Protein AF-A0A662IG65-F1 (afdb_monomer_lite)

Radius of gyration: 14.39 Å; chains: 1; bounding box: 32×35×35 Å

Structure (mmCIF, N/CA/C/O backbone):
data_AF-A0A662IG65-F1
#
_entry.id   AF-A0A662IG65-F1
#
loop_
_atom_site.group_PDB
_atom_site.id
_atom_site.type_symbol
_atom_site.label_atom_id
_atom_site.label_alt_id
_atom_site.label_comp_id
_atom_site.label_asym_id
_atom_site.label_entity_id
_atom_site.label_seq_id
_atom_site.pdbx_PDB_ins_code
_atom_site.Cartn_x
_atom_site.Cartn_y
_atom_site.Cartn_z
_atom_site.occupancy
_atom_site.B_iso_or_equiv
_atom_site.auth_seq_id
_atom_site.auth_comp_id
_atom_site.auth_asym_id
_atom_site.auth_atom_id
_atom_site.pdbx_PDB_model_num
ATOM 1 N N . ASN A 1 1 ? 8.777 6.410 -6.650 1.00 78.44 1 ASN A N 1
ATOM 2 C CA . ASN A 1 1 ? 9.766 6.351 -7.771 1.00 78.44 1 ASN A CA 1
ATOM 3 C C . ASN A 1 1 ? 11.189 5.948 -7.404 1.00 78.44 1 ASN A C 1
ATOM 5 O O . ASN A 1 1 ? 11.829 5.310 -8.230 1.00 78.44 1 ASN A O 1
ATOM 9 N N . ARG A 1 2 ? 11.714 6.275 -6.210 1.00 80.12 2 ARG A N 1
ATOM 10 C CA . ARG A 1 2 ? 13.083 5.862 -5.828 1.00 80.12 2 ARG A CA 1
ATOM 11 C C . ARG A 1 2 ? 13.272 4.340 -5.801 1.00 80.12 2 ARG A C 1
ATOM 13 O O . ARG A 1 2 ? 14.309 3.869 -6.246 1.00 80.12 2 ARG A O 1
ATOM 20 N N . VAL A 1 3 ? 12.253 3.605 -5.349 1.00 88.31 3 VAL A N 1
ATOM 21 C CA . VAL A 1 3 ? 12.220 2.132 -5.346 1.00 88.31 3 VAL A CA 1
ATOM 22 C C . VAL A 1 3 ? 12.473 1.573 -6.751 1.00 88.31 3 VAL A C 1
ATOM 24 O O . VAL A 1 3 ? 13.395 0.791 -6.951 1.00 88.31 3 VAL A O 1
ATOM 27 N N . TRP A 1 4 ? 11.725 2.053 -7.747 1.00 94.88 4 TRP A N 1
ATOM 28 C CA . TRP A 1 4 ? 11.816 1.589 -9.135 1.00 94.88 4 TRP A CA 1
ATOM 29 C C . TRP A 1 4 ? 13.137 1.950 -9.815 1.00 94.88 4 TRP A C 1
ATOM 31 O O . TRP A 1 4 ? 13.749 1.097 -10.452 1.00 94.88 4 TRP A O 1
ATOM 41 N N . LEU A 1 5 ? 13.612 3.184 -9.625 1.00 90.69 5 LEU A N 1
ATOM 42 C CA . LEU A 1 5 ? 14.921 3.615 -10.124 1.00 90.69 5 LEU A CA 1
ATOM 43 C C . LEU A 1 5 ? 16.058 2.759 -9.549 1.00 90.69 5 LEU A C 1
ATOM 45 O O . LEU A 1 5 ? 16.938 2.333 -10.290 1.00 90.69 5 LEU A O 1
ATOM 49 N N . GLY A 1 6 ? 16.023 2.474 -8.242 1.00 88.38 6 GLY A N 1
ATOM 50 C CA . GLY A 1 6 ? 16.999 1.597 -7.588 1.00 88.38 6 GLY A CA 1
ATOM 51 C C . GLY A 1 6 ? 16.918 0.137 -8.047 1.00 88.38 6 GLY A C 1
ATOM 52 O O . GLY A 1 6 ? 17.921 -0.567 -8.005 1.00 88.38 6 GLY A O 1
ATOM 53 N N . GLY A 1 7 ? 15.748 -0.299 -8.524 1.00 87.88 7 GLY A N 1
ATOM 54 C CA . GLY A 1 7 ? 15.513 -1.614 -9.124 1.00 87.88 7 GLY A CA 1
ATOM 55 C C . GLY A 1 7 ? 15.832 -1.716 -10.616 1.00 87.88 7 GLY A C 1
ATOM 56 O O . GLY A 1 7 ? 15.508 -2.728 -11.221 1.00 87.88 7 GLY A O 1
ATOM 57 N N . GLY A 1 8 ? 16.411 -0.680 -11.232 1.00 91.56 8 GLY A N 1
ATOM 58 C CA . GLY A 1 8 ? 16.795 -0.710 -12.647 1.00 91.56 8 GLY A CA 1
ATOM 59 C C . GLY A 1 8 ? 15.654 -0.456 -13.638 1.00 91.56 8 GLY A C 1
ATOM 60 O O . GLY A 1 8 ? 15.840 -0.662 -14.836 1.00 91.56 8 GLY A O 1
ATOM 61 N N . VAL A 1 9 ? 14.488 0.021 -13.182 1.00 96.06 9 VAL A N 1
ATOM 62 C CA . VAL A 1 9 ? 13.399 0.425 -14.085 1.00 96.06 9 VAL A CA 1
ATOM 63 C C . VAL A 1 9 ? 13.816 1.687 -14.858 1.00 96.06 9 VAL A C 1
ATOM 65 O O . VAL A 1 9 ? 14.152 2.699 -14.232 1.00 96.06 9 VAL A O 1
ATOM 68 N N . PRO A 1 10 ? 13.777 1.674 -16.206 1.00 94.38 10 PRO A N 1
ATOM 69 C CA . PRO A 1 10 ? 14.144 2.831 -17.015 1.00 94.38 10 PRO A CA 1
ATOM 70 C C . PRO A 1 10 ? 13.264 4.056 -16.722 1.00 94.38 10 PRO A C 1
ATOM 72 O O . PRO A 1 10 ? 12.050 3.897 -16.579 1.00 94.38 10 PRO A O 1
ATOM 75 N N . PRO A 1 11 ? 13.815 5.288 -16.732 1.00 93.81 11 PRO A N 1
ATOM 76 C CA . PRO A 1 11 ? 13.051 6.509 -16.467 1.00 93.81 11 PRO A CA 1
ATOM 77 C C . PRO A 1 11 ? 11.742 6.664 -17.264 1.00 93.81 11 PRO A C 1
ATOM 79 O O . PRO A 1 11 ? 10.744 7.040 -16.653 1.00 93.81 11 PRO A O 1
ATOM 82 N N . PRO A 1 12 ? 11.683 6.333 -18.574 1.00 94.81 12 PRO A N 1
ATOM 83 C CA . PRO A 1 12 ? 10.443 6.439 -19.351 1.00 94.81 12 PRO A CA 1
ATOM 84 C C . PRO A 1 12 ? 9.329 5.485 -18.907 1.00 94.81 12 PRO A C 1
ATOM 86 O O . PRO A 1 12 ? 8.177 5.687 -19.274 1.00 94.81 12 PRO A O 1
ATOM 89 N N . LEU A 1 13 ? 9.673 4.432 -18.162 1.00 95.00 13 LEU A N 1
ATOM 90 C CA . LEU A 1 13 ? 8.739 3.411 -17.693 1.00 95.00 13 LEU A CA 1
ATOM 91 C C . LEU A 1 13 ? 8.359 3.601 -16.225 1.00 95.00 13 LEU A C 1
ATOM 93 O O . LEU A 1 13 ? 7.576 2.813 -15.705 1.00 95.00 13 LEU A O 1
ATOM 97 N N . LEU A 1 14 ? 8.905 4.614 -15.547 1.00 95.69 14 LEU A N 1
ATOM 98 C CA . LEU A 1 14 ? 8.579 4.862 -14.151 1.00 95.69 14 LEU A CA 1
ATOM 99 C C . LEU A 1 14 ? 7.105 5.227 -13.996 1.00 95.69 14 LEU A C 1
ATOM 101 O O . LEU A 1 14 ? 6.592 6.143 -14.635 1.00 95.69 14 LEU A O 1
ATOM 105 N N . GLU A 1 15 ? 6.465 4.544 -13.059 1.00 94.62 15 GLU A N 1
ATOM 106 C CA . GLU A 1 15 ? 5.150 4.875 -12.542 1.00 94.62 15 GLU A CA 1
ATOM 107 C C . GLU A 1 15 ? 5.079 6.357 -12.144 1.00 94.62 15 GLU A C 1
ATOM 109 O O . GLU A 1 15 ? 5.984 6.920 -11.516 1.00 94.62 15 GLU A O 1
ATOM 114 N N . ALA A 1 16 ? 3.981 7.006 -12.522 1.00 94.12 16 ALA A N 1
ATOM 115 C CA . ALA A 1 16 ? 3.682 8.345 -12.049 1.00 94.12 16 ALA A CA 1
ATOM 116 C C . ALA A 1 16 ? 3.222 8.282 -10.589 1.00 94.12 16 ALA A C 1
ATOM 118 O O . ALA A 1 16 ? 2.383 7.454 -10.241 1.00 94.12 16 ALA A O 1
ATOM 119 N N . LEU A 1 17 ? 3.692 9.213 -9.753 1.00 92.19 17 LEU A N 1
ATOM 120 C CA . LEU A 1 17 ? 3.265 9.292 -8.350 1.00 92.19 17 LEU A CA 1
ATOM 121 C C . LEU A 1 17 ? 1.735 9.374 -8.216 1.00 92.19 17 LEU A C 1
ATOM 123 O O . LEU A 1 17 ? 1.158 8.743 -7.343 1.00 92.19 17 LEU A O 1
ATOM 127 N N . SER A 1 18 ? 1.065 10.111 -9.103 1.00 93.44 18 SER A N 1
ATOM 128 C CA . SER A 1 18 ? -0.398 10.198 -9.112 1.00 93.44 18 SER A CA 1
ATOM 129 C C . SER A 1 18 ? -1.077 8.852 -9.375 1.00 93.44 18 SER A C 1
ATOM 131 O O . SER A 1 18 ? -2.079 8.555 -8.736 1.00 93.44 18 SER A O 1
ATOM 133 N N . ALA A 1 19 ? -0.537 8.034 -10.284 1.00 94.19 19 ALA A N 1
ATOM 134 C CA . ALA A 1 19 ? -1.062 6.698 -10.555 1.00 94.19 19 ALA A CA 1
ATOM 135 C C . ALA A 1 19 ? -0.888 5.785 -9.334 1.00 94.19 19 ALA A C 1
ATOM 137 O O . ALA A 1 19 ? -1.835 5.101 -8.955 1.00 94.19 19 ALA A O 1
ATOM 138 N N . HIS A 1 20 ? 0.275 5.860 -8.678 1.00 94.62 20 HIS A N 1
ATOM 139 C CA . HIS A 1 20 ? 0.547 5.130 -7.441 1.00 94.62 20 HIS A CA 1
ATOM 140 C C . HIS A 1 20 ? -0.458 5.485 -6.338 1.00 94.62 20 HIS A C 1
ATOM 142 O O . HIS A 1 20 ? -1.104 4.608 -5.776 1.00 94.62 20 HIS A O 1
ATOM 148 N N . VAL A 1 21 ? -0.644 6.784 -6.088 1.00 94.44 21 VAL A N 1
ATOM 149 C CA . VAL A 1 21 ? -1.560 7.297 -5.060 1.00 94.44 21 VAL A CA 1
ATOM 150 C C . VAL A 1 21 ? -3.008 6.869 -5.318 1.00 94.44 21 VAL A C 1
ATOM 152 O O . VAL A 1 21 ? -3.723 6.532 -4.377 1.00 94.44 21 VAL A O 1
ATOM 155 N N . VAL A 1 22 ? -3.459 6.879 -6.577 1.00 95.88 22 VAL A N 1
ATOM 156 C CA . VAL A 1 22 ? -4.818 6.435 -6.932 1.00 95.88 22 VAL A CA 1
ATOM 157 C C . VAL A 1 22 ? -4.985 4.933 -6.699 1.00 95.88 22 VAL A C 1
ATOM 159 O O . VAL A 1 22 ? -5.982 4.527 -6.103 1.00 95.88 22 VAL A O 1
ATOM 162 N N . GLU A 1 23 ? -4.018 4.118 -7.125 1.00 95.75 23 GLU A N 1
ATOM 163 C CA . GLU A 1 23 ? -4.034 2.667 -6.897 1.00 95.75 23 GLU A CA 1
ATOM 164 C C . GLU A 1 23 ? -4.044 2.347 -5.393 1.00 95.75 23 GLU A C 1
ATOM 166 O O . GLU A 1 23 ? -4.889 1.583 -4.922 1.00 95.75 23 GLU A O 1
ATOM 171 N N . GLU A 1 24 ? -3.157 2.983 -4.621 1.00 96.00 24 GLU A N 1
ATOM 172 C CA . GLU A 1 24 ? -3.082 2.836 -3.167 1.00 96.00 24 GLU A CA 1
ATOM 173 C C . GLU A 1 24 ? -4.410 3.209 -2.500 1.00 96.00 24 GLU A C 1
ATOM 175 O O . GLU A 1 24 ? -4.929 2.439 -1.692 1.00 96.00 24 GLU A O 1
ATOM 180 N N . ALA A 1 25 ? -5.010 4.343 -2.871 1.00 96.56 25 ALA A N 1
ATOM 181 C CA . ALA A 1 25 ? -6.283 4.788 -2.311 1.00 96.56 25 ALA A CA 1
ATOM 182 C C . ALA A 1 25 ? -7.431 3.805 -2.600 1.00 96.56 25 ALA A C 1
ATOM 184 O O . ALA A 1 25 ? -8.250 3.542 -1.719 1.00 96.56 25 ALA A O 1
ATOM 185 N N . LEU A 1 26 ? -7.489 3.229 -3.805 1.00 96.44 26 LEU A N 1
ATOM 186 C CA . LEU A 1 26 ? -8.508 2.238 -4.167 1.00 96.44 26 LEU A CA 1
ATOM 187 C C . LEU A 1 26 ? -8.347 0.932 -3.381 1.00 96.44 26 LEU A C 1
ATOM 189 O O . LEU A 1 26 ? -9.339 0.352 -2.932 1.00 96.44 26 LEU A O 1
ATOM 193 N N . ILE A 1 27 ? -7.110 0.475 -3.183 1.00 95.94 27 ILE A N 1
ATOM 194 C CA . ILE A 1 27 ? -6.830 -0.693 -2.342 1.00 95.94 27 ILE A CA 1
ATOM 195 C C . ILE A 1 27 ? -7.197 -0.385 -0.884 1.00 95.94 27 ILE A C 1
ATOM 197 O O . ILE A 1 27 ? -7.878 -1.183 -0.239 1.00 95.94 27 ILE A O 1
ATOM 201 N N . ALA A 1 28 ? -6.807 0.786 -0.379 1.00 96.56 28 ALA A N 1
ATOM 202 C CA . ALA A 1 28 ? -7.075 1.223 0.986 1.00 96.56 28 ALA A CA 1
ATOM 203 C C . ALA A 1 28 ? -8.579 1.318 1.278 1.00 96.56 28 ALA A C 1
ATOM 205 O O . ALA A 1 28 ? -9.022 0.837 2.320 1.00 96.56 28 ALA A O 1
ATOM 206 N N . LEU A 1 29 ? -9.365 1.866 0.343 1.00 96.56 29 LEU A N 1
ATOM 207 C CA . LEU A 1 29 ? -10.827 1.909 0.410 1.00 96.56 29 LEU A CA 1
ATOM 208 C C . LEU A 1 29 ? -11.413 0.504 0.589 1.00 96.56 29 LEU A C 1
ATOM 210 O O . LEU A 1 29 ? -12.126 0.255 1.558 1.00 96.56 29 LEU A O 1
ATOM 214 N N . ARG A 1 30 ? -11.059 -0.429 -0.305 1.00 94.44 30 ARG A N 1
ATOM 215 C CA . ARG A 1 30 ? -11.581 -1.805 -0.280 1.00 94.44 30 ARG A CA 1
ATOM 216 C C . ARG A 1 30 ? -11.245 -2.525 1.024 1.00 94.44 30 ARG A C 1
ATOM 218 O O . ARG A 1 30 ? -12.096 -3.209 1.590 1.00 94.44 30 ARG A O 1
ATOM 225 N N . LEU A 1 31 ? -10.009 -2.379 1.502 1.00 93.69 31 LEU A N 1
ATOM 226 C CA . LEU A 1 31 ? -9.587 -2.976 2.768 1.00 93.69 31 LEU A CA 1
ATOM 227 C C . LEU A 1 31 ? -10.313 -2.339 3.959 1.00 93.69 31 LEU A C 1
ATOM 229 O O . LEU A 1 31 ? -10.750 -3.056 4.857 1.00 93.69 31 LEU A O 1
ATOM 233 N N . ALA A 1 32 ? -10.468 -1.013 3.972 1.00 95.12 32 ALA A N 1
ATOM 234 C CA . ALA A 1 32 ? -11.154 -0.306 5.048 1.00 95.12 32 ALA A CA 1
ATOM 235 C C . ALA A 1 32 ? -12.627 -0.718 5.154 1.00 95.12 32 ALA A C 1
ATOM 237 O O . ALA A 1 32 ? -13.080 -1.046 6.252 1.00 95.12 32 ALA A O 1
ATOM 238 N N . GLU A 1 33 ? -13.345 -0.770 4.027 1.00 93.88 33 GLU A N 1
ATOM 239 C CA . GLU A 1 33 ? -14.744 -1.209 3.968 1.00 93.88 33 GLU A CA 1
ATOM 240 C C . GLU A 1 33 ? -14.902 -2.635 4.497 1.00 93.88 33 GLU A C 1
ATOM 242 O O . GLU A 1 33 ? -15.714 -2.888 5.388 1.00 93.88 33 GLU A O 1
ATOM 247 N N . ALA A 1 34 ? -14.074 -3.562 4.013 1.00 90.69 34 ALA A N 1
ATOM 248 C CA . ALA A 1 34 ? -14.160 -4.960 4.413 1.00 90.69 34 ALA A CA 1
ATOM 249 C C . ALA A 1 34 ? -13.810 -5.194 5.894 1.00 90.69 34 ALA A C 1
ATOM 251 O O . ALA A 1 34 ? -14.259 -6.168 6.499 1.00 90.69 34 ALA A O 1
ATOM 252 N N . LEU A 1 35 ? -13.011 -4.309 6.496 1.00 89.75 35 LEU A N 1
ATOM 253 C CA . LEU A 1 35 ? -12.592 -4.411 7.894 1.00 89.75 35 LEU A CA 1
ATOM 254 C C . LEU A 1 35 ? -13.435 -3.568 8.855 1.00 89.75 35 LEU A C 1
ATOM 256 O O . LEU A 1 35 ? -13.187 -3.643 10.066 1.00 89.75 35 LEU A O 1
ATOM 260 N N . GLY A 1 36 ? -14.396 -2.796 8.336 1.00 90.94 36 GLY A N 1
ATOM 261 C CA . GLY A 1 36 ? -15.221 -1.868 9.109 1.00 90.94 36 GLY A CA 1
ATOM 262 C C . GLY A 1 36 ? -14.416 -0.722 9.727 1.00 90.94 36 GLY A C 1
ATOM 263 O O . GLY A 1 36 ? -14.701 -0.317 10.851 1.00 90.94 36 GLY A O 1
ATOM 264 N N . CYS A 1 37 ? -13.367 -0.263 9.042 1.00 92.88 37 CYS A N 1
ATOM 265 C CA . CYS A 1 37 ? -12.532 0.857 9.481 1.00 92.88 37 CYS A CA 1
ATOM 266 C C . CYS A 1 37 ? -13.150 2.204 9.084 1.00 92.88 37 CYS A C 1
ATOM 268 O O . CYS A 1 37 ? -14.000 2.271 8.194 1.00 92.88 37 CYS A O 1
ATOM 270 N N . ASP A 1 38 ? -12.675 3.294 9.690 1.00 97.56 38 ASP A N 1
ATOM 271 C CA . ASP A 1 38 ? -12.986 4.637 9.196 1.00 97.56 38 ASP A CA 1
ATOM 272 C C . ASP A 1 38 ? -12.312 4.861 7.833 1.00 97.56 38 ASP A C 1
ATOM 274 O O . ASP A 1 38 ? -11.110 5.119 7.738 1.00 97.56 38 ASP A O 1
ATOM 278 N N . VAL A 1 39 ? -13.112 4.774 6.769 1.00 97.81 39 VAL A N 1
ATOM 279 C CA . VAL A 1 39 ? -12.667 4.954 5.382 1.00 97.81 39 VAL A CA 1
ATOM 280 C C . VAL A 1 39 ? -12.021 6.322 5.168 1.00 97.81 39 VAL A C 1
ATOM 282 O O . VAL A 1 39 ? -10.967 6.411 4.539 1.00 97.81 39 VAL A O 1
ATOM 285 N N . GLY A 1 40 ? -12.619 7.394 5.695 1.00 97.75 40 GLY A N 1
ATOM 286 C CA . GLY A 1 40 ? -12.114 8.754 5.502 1.00 97.75 40 GLY A CA 1
ATOM 287 C C . GLY A 1 40 ? -10.736 8.929 6.133 1.00 97.75 40 GLY A C 1
ATOM 288 O O . GLY A 1 40 ? -9.823 9.477 5.511 1.00 97.75 40 GLY A O 1
ATOM 289 N N . LYS A 1 41 ? -10.560 8.390 7.340 1.00 97.69 41 LYS A N 1
ATOM 290 C CA . LYS A 1 41 ? -9.276 8.379 8.035 1.00 97.69 41 LYS A CA 1
ATOM 291 C C . LYS A 1 41 ? -8.248 7.500 7.319 1.00 97.69 41 LYS A C 1
ATOM 293 O O . LYS A 1 41 ? -7.123 7.953 7.123 1.00 97.69 41 LYS A O 1
ATOM 298 N N . THR A 1 42 ? -8.604 6.289 6.889 1.00 97.94 42 THR A N 1
ATOM 299 C CA . THR A 1 42 ? -7.688 5.410 6.142 1.00 97.94 42 THR A CA 1
ATOM 300 C C . THR A 1 42 ? -7.195 6.072 4.853 1.00 97.94 42 THR A C 1
ATOM 302 O O . THR A 1 42 ? -5.992 6.072 4.590 1.00 97.94 42 THR A O 1
ATOM 305 N N . LEU A 1 43 ? -8.091 6.693 4.080 1.00 97.44 43 LEU A N 1
ATOM 306 C CA . LEU A 1 43 ? -7.724 7.409 2.856 1.00 97.44 43 LEU A CA 1
ATOM 307 C C . LEU A 1 43 ? -6.834 8.622 3.142 1.00 97.44 43 LEU A C 1
ATOM 309 O O . LEU A 1 43 ? -5.862 8.854 2.424 1.00 97.44 43 LEU A O 1
ATOM 313 N N . LEU A 1 44 ? -7.118 9.373 4.211 1.00 96.38 44 LEU A N 1
ATOM 314 C CA . LEU A 1 44 ? -6.260 10.476 4.645 1.00 96.38 44 LEU A CA 1
ATOM 315 C C . LEU A 1 44 ? -4.846 9.989 4.988 1.00 96.38 44 LEU A C 1
ATOM 317 O O . LEU A 1 44 ? -3.878 10.654 4.628 1.00 96.38 44 LEU A O 1
ATOM 321 N N . LEU A 1 45 ? -4.718 8.848 5.672 1.00 97.56 45 LEU A N 1
ATOM 322 C CA . LEU A 1 45 ? -3.428 8.266 6.055 1.00 97.56 45 LEU A CA 1
ATOM 323 C C . LEU A 1 45 ? -2.620 7.802 4.835 1.00 97.56 45 LEU A C 1
ATOM 325 O O . LEU A 1 45 ? -1.432 8.117 4.763 1.00 97.56 45 LEU A O 1
ATOM 329 N N . ALA A 1 46 ? -3.263 7.131 3.873 1.00 96.06 46 ALA A N 1
ATOM 330 C CA . ALA A 1 46 ? -2.646 6.733 2.604 1.00 96.06 46 ALA A CA 1
ATOM 331 C C . ALA A 1 46 ? -2.134 7.959 1.822 1.00 96.06 46 ALA A C 1
ATOM 333 O O . ALA A 1 46 ? -0.957 8.066 1.486 1.00 96.06 46 ALA A O 1
ATOM 334 N N . LEU A 1 47 ? -2.982 8.979 1.648 1.00 94.12 47 LEU A N 1
ATOM 335 C CA . LEU A 1 47 ? -2.594 10.227 0.981 1.00 94.12 47 LEU A CA 1
ATOM 336 C C . LEU A 1 47 ? -1.462 10.962 1.712 1.00 94.12 47 LEU A C 1
ATOM 338 O O . LEU A 1 47 ? -0.547 11.491 1.083 1.00 94.12 47 LEU A O 1
ATOM 342 N N . ALA A 1 48 ? -1.515 11.017 3.043 1.00 94.50 48 ALA A N 1
ATOM 343 C CA . ALA A 1 48 ? -0.529 11.720 3.855 1.00 94.50 48 ALA A CA 1
ATOM 344 C C . ALA A 1 48 ? 0.870 11.097 3.783 1.00 94.50 48 ALA A C 1
ATOM 346 O O . ALA A 1 48 ? 1.861 11.816 3.949 1.00 94.50 48 ALA A O 1
ATOM 347 N N . HIS A 1 49 ? 0.971 9.787 3.538 1.00 91.88 49 HIS A N 1
ATOM 348 C CA . HIS A 1 49 ? 2.255 9.118 3.355 1.00 91.88 49 HIS A CA 1
ATOM 349 C C . HIS A 1 49 ? 3.051 9.735 2.197 1.00 91.88 49 HIS A C 1
ATOM 351 O O . HIS A 1 49 ? 4.214 10.119 2.382 1.00 91.88 49 HIS A O 1
ATOM 357 N N . GLU A 1 50 ? 2.375 9.903 1.059 1.00 89.12 50 GLU A N 1
ATOM 358 C CA . GLU A 1 50 ? 2.939 10.397 -0.198 1.00 89.12 50 GLU A CA 1
ATOM 359 C C . GLU A 1 50 ? 2.999 11.932 -0.268 1.00 89.12 50 GLU A C 1
ATOM 361 O O . GLU A 1 50 ? 3.956 12.500 -0.794 1.00 89.12 50 GLU A O 1
ATOM 366 N N . LEU A 1 51 ? 2.002 12.623 0.298 1.00 86.38 51 LEU A N 1
ATOM 367 C CA . LEU A 1 51 ? 1.807 14.077 0.158 1.00 86.38 51 LEU A CA 1
ATOM 368 C C . LEU A 1 51 ? 2.173 14.895 1.407 1.00 86.38 51 LEU A C 1
ATOM 370 O O . LEU A 1 51 ? 1.838 16.084 1.493 1.00 86.38 51 LEU A O 1
ATOM 374 N N . GLY A 1 52 ? 2.831 14.282 2.394 1.00 82.19 52 GLY A N 1
ATOM 375 C CA . GLY A 1 52 ? 3.298 14.975 3.595 1.00 82.19 52 GLY A CA 1
ATOM 376 C C . GLY A 1 52 ? 4.082 16.259 3.292 1.00 82.19 52 GLY A C 1
ATOM 377 O O . GLY A 1 52 ? 4.735 16.394 2.260 1.00 82.19 52 GLY A O 1
ATOM 378 N N . GLY A 1 53 ? 4.036 17.209 4.220 1.00 78.12 53 GLY A N 1
ATOM 379 C CA . GLY A 1 53 ? 4.755 18.483 4.162 1.00 78.12 53 GLY A CA 1
ATOM 380 C C . GLY A 1 53 ? 3.932 19.631 3.583 1.00 78.12 53 GLY A C 1
ATOM 381 O O . GLY A 1 53 ? 4.372 20.774 3.615 1.00 78.12 53 GLY A O 1
ATOM 382 N N . THR A 1 54 ? 2.724 19.344 3.099 1.00 83.00 54 THR A N 1
ATOM 383 C CA . THR A 1 54 ? 1.806 20.329 2.508 1.00 83.00 54 THR A CA 1
ATOM 384 C C . THR A 1 54 ? 0.887 20.992 3.538 1.00 83.00 54 THR A C 1
ATOM 386 O O . THR A 1 54 ? 0.447 22.120 3.335 1.00 83.00 54 THR A O 1
ATOM 389 N N . SER A 1 55 ? 0.604 20.328 4.665 1.00 90.00 55 SER A N 1
ATOM 390 C CA . SER A 1 55 ? -0.172 20.891 5.778 1.00 90.00 55 SER A CA 1
ATOM 391 C C . SER A 1 55 ? 0.139 20.203 7.110 1.00 90.00 55 SER A C 1
ATOM 393 O O . SER A 1 55 ? 0.616 19.067 7.152 1.00 90.00 55 SER A O 1
ATOM 395 N N . GLN A 1 56 ? -0.173 20.873 8.226 1.00 90.00 56 GLN A N 1
ATOM 396 C CA . GLN A 1 56 ? 0.019 20.300 9.562 1.00 90.00 56 GLN A CA 1
ATOM 397 C C . GLN A 1 56 ? -0.861 19.060 9.800 1.00 90.00 56 GLN A C 1
ATOM 399 O O . GLN A 1 56 ? -0.437 18.138 10.495 1.00 90.00 56 GLN A O 1
ATOM 404 N N . SER A 1 57 ? -2.074 19.019 9.240 1.00 87.94 57 SER A N 1
ATOM 405 C CA . SER A 1 57 ? -2.965 17.858 9.352 1.00 87.94 57 SER A CA 1
ATOM 406 C C . SER A 1 57 ? -2.384 16.641 8.635 1.00 87.94 57 SER A C 1
ATOM 408 O O . SER A 1 57 ? -2.338 15.562 9.225 1.00 87.94 57 SER A O 1
ATOM 410 N N . LEU A 1 58 ? -1.854 16.821 7.421 1.00 91.25 58 LEU A N 1
ATOM 411 C CA . LEU A 1 58 ? -1.189 15.746 6.682 1.00 91.25 58 LEU A CA 1
ATOM 412 C C . LEU A 1 58 ? 0.098 15.289 7.371 1.00 91.25 58 LEU A C 1
ATOM 414 O O . LEU A 1 58 ? 0.372 14.098 7.404 1.00 91.25 58 LEU A O 1
ATOM 418 N N . GLU A 1 59 ? 0.849 16.180 8.016 1.00 93.62 59 GLU A N 1
ATOM 419 C CA . GLU A 1 59 ? 2.017 15.765 8.805 1.00 93.62 59 GLU A CA 1
ATOM 420 C C . GLU A 1 59 ? 1.653 14.924 10.037 1.00 93.62 59 GLU A C 1
ATOM 422 O O . GLU A 1 59 ? 2.371 13.982 10.383 1.00 93.62 59 GLU A O 1
ATOM 427 N N . ARG A 1 60 ? 0.523 15.215 10.693 1.00 94.19 60 ARG A N 1
ATOM 428 C CA . ARG A 1 60 ? 0.017 14.371 11.790 1.00 94.19 60 ARG A CA 1
ATOM 429 C C . ARG A 1 60 ? -0.412 12.999 11.275 1.00 94.19 60 ARG A C 1
ATOM 431 O O . ARG A 1 60 ? 0.028 11.995 11.826 1.00 94.19 60 ARG A O 1
ATOM 438 N N . ALA A 1 61 ? -1.187 12.962 10.194 1.00 95.94 61 ALA A N 1
ATOM 439 C CA . ALA A 1 61 ? -1.6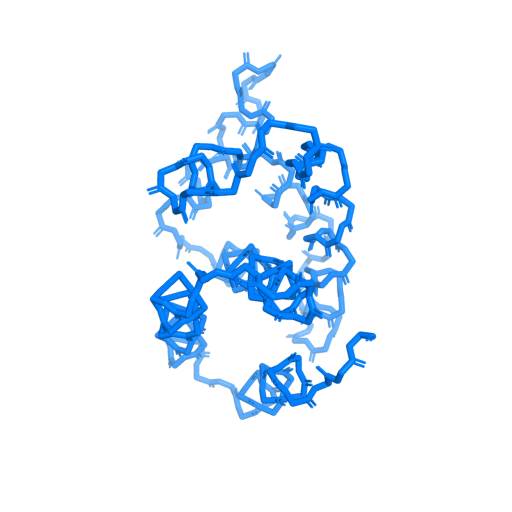15 11.718 9.559 1.00 95.94 61 ALA A CA 1
ATOM 440 C C . ALA A 1 61 ? -0.412 10.883 9.078 1.00 95.94 61 ALA A C 1
ATOM 442 O O . ALA A 1 61 ? -0.329 9.689 9.340 1.00 95.94 61 ALA A O 1
ATOM 443 N N . ARG A 1 62 ? 0.595 11.514 8.469 1.00 96.50 62 ARG A N 1
ATOM 444 C CA . ARG A 1 62 ? 1.823 10.837 8.034 1.00 96.50 62 ARG A CA 1
ATOM 445 C C . ARG A 1 62 ? 2.595 10.217 9.192 1.00 96.50 62 ARG A C 1
ATOM 447 O O . ARG A 1 62 ? 3.200 9.158 9.032 1.00 96.50 62 ARG A O 1
ATOM 454 N N . ARG A 1 63 ? 2.622 10.883 10.346 1.00 96.44 63 ARG A N 1
ATOM 455 C CA . ARG A 1 63 ? 3.246 10.342 11.556 1.00 96.44 63 ARG A CA 1
ATOM 456 C C . ARG A 1 63 ? 2.490 9.115 12.055 1.00 96.44 63 ARG A C 1
ATOM 458 O O . ARG A 1 63 ? 3.119 8.086 12.262 1.00 96.44 63 ARG A O 1
ATOM 465 N N . GLU A 1 64 ? 1.166 9.202 12.146 1.00 97.00 64 GLU A N 1
ATOM 466 C CA . GLU A 1 64 ? 0.316 8.070 12.529 1.00 97.00 64 GLU A CA 1
ATOM 467 C C . GLU A 1 64 ? 0.491 6.879 11.573 1.00 97.00 64 GLU A C 1
ATOM 469 O O . GLU A 1 64 ? 0.647 5.745 12.029 1.00 97.00 64 GLU A O 1
ATOM 474 N N . PHE A 1 65 ? 0.555 7.141 10.261 1.00 97.44 65 PHE A N 1
ATOM 475 C CA . PHE A 1 65 ? 0.888 6.141 9.247 1.00 97.44 65 PHE A CA 1
ATOM 476 C C . PHE A 1 65 ? 2.232 5.475 9.561 1.00 97.44 65 PHE A C 1
ATOM 478 O O . PHE A 1 65 ? 2.299 4.256 9.664 1.00 97.44 65 PHE A O 1
ATOM 485 N N . LYS A 1 66 ? 3.303 6.255 9.766 1.00 96.31 66 LYS A N 1
ATOM 486 C CA . LYS A 1 66 ? 4.652 5.720 10.032 1.00 96.31 66 LYS A CA 1
ATOM 487 C C . LYS A 1 66 ? 4.731 4.903 11.319 1.00 96.31 66 LYS A C 1
ATOM 489 O O . LYS A 1 66 ? 5.455 3.916 11.364 1.00 96.31 66 LYS A O 1
ATOM 494 N N . GLU A 1 67 ? 4.013 5.325 12.353 1.00 96.19 67 GLU A N 1
ATOM 495 C CA . GLU A 1 67 ? 3.986 4.660 13.658 1.00 96.19 67 GLU A CA 1
ATOM 496 C C . GLU A 1 67 ? 3.066 3.429 13.672 1.00 96.19 67 GLU A C 1
ATOM 498 O O . GLU A 1 67 ? 3.142 2.630 14.602 1.00 96.19 67 GLU A O 1
ATOM 503 N N . ALA A 1 68 ? 2.207 3.258 12.654 1.00 94.94 68 ALA A N 1
ATOM 504 C CA . ALA A 1 68 ? 1.166 2.227 12.609 1.00 94.94 68 ALA A CA 1
ATOM 505 C C . ALA A 1 68 ? 0.325 2.178 13.900 1.00 94.94 68 ALA A C 1
ATOM 507 O O . ALA A 1 68 ? -0.019 1.106 14.409 1.00 94.94 68 ALA A O 1
ATOM 508 N N . ALA A 1 69 ? 0.017 3.364 14.435 1.00 92.56 69 ALA A N 1
ATOM 509 C CA . ALA A 1 69 ? -0.576 3.533 15.761 1.00 92.56 69 ALA A CA 1
ATOM 510 C C . ALA A 1 69 ? -2.064 3.144 15.824 1.00 92.56 69 ALA A C 1
ATOM 512 O O . ALA A 1 69 ? -2.597 2.914 16.908 1.00 92.56 69 ALA A O 1
ATOM 513 N N . SER A 1 70 ? -2.735 3.058 14.675 1.00 95.12 70 SER A N 1
ATOM 514 C CA . SER A 1 70 ? -4.147 2.696 14.561 1.00 95.12 70 SER A CA 1
ATOM 515 C C . SER A 1 70 ? -4.367 1.558 13.571 1.00 95.12 70 SER A C 1
ATOM 517 O O . SER A 1 70 ? -3.503 1.236 12.749 1.00 95.12 70 SER A O 1
ATOM 519 N N . LEU A 1 71 ? -5.556 0.954 13.634 1.00 93.62 71 LEU A N 1
ATOM 520 C CA . LEU A 1 71 ? -5.978 -0.019 12.635 1.00 93.62 71 LEU A CA 1
ATOM 521 C C . LEU A 1 71 ? -6.021 0.624 11.243 1.00 93.62 71 LEU A C 1
ATOM 523 O O . LEU A 1 71 ? -5.512 0.032 10.297 1.00 93.62 71 LEU A O 1
ATOM 527 N N . GLU A 1 72 ? -6.540 1.850 11.124 1.00 96.62 72 GLU A N 1
ATOM 528 C CA . GLU A 1 72 ? -6.587 2.571 9.848 1.00 96.62 72 GLU A CA 1
ATOM 529 C C . GLU A 1 72 ? -5.187 2.801 9.270 1.00 96.62 72 GLU A C 1
ATOM 531 O O . GLU A 1 72 ? -4.994 2.651 8.065 1.00 96.62 72 GLU A O 1
ATOM 536 N N . ALA A 1 73 ? -4.201 3.108 10.121 1.00 97.19 73 ALA A N 1
ATOM 537 C CA . ALA A 1 73 ? -2.809 3.272 9.707 1.00 97.19 73 ALA A CA 1
ATOM 538 C C . ALA A 1 73 ? -2.205 1.962 9.204 1.00 97.19 73 ALA A C 1
ATOM 540 O O . ALA A 1 73 ? -1.529 1.958 8.178 1.00 97.19 73 ALA A O 1
ATOM 541 N N . ARG A 1 74 ? -2.482 0.839 9.874 1.00 95.75 74 ARG A N 1
ATOM 542 C CA . ARG A 1 74 ? -2.050 -0.484 9.396 1.00 95.75 74 ARG A CA 1
ATOM 543 C C . ARG A 1 74 ? -2.699 -0.843 8.066 1.00 95.75 74 ARG A C 1
ATOM 545 O O . ARG A 1 74 ? -2.007 -1.298 7.165 1.00 95.75 74 ARG A O 1
ATOM 552 N N . VAL A 1 75 ? -3.995 -0.582 7.913 1.00 95.62 75 VAL A N 1
ATOM 553 C CA . VAL A 1 75 ? -4.709 -0.804 6.649 1.00 95.62 75 VAL A CA 1
ATOM 554 C C . VAL A 1 75 ? -4.119 0.045 5.522 1.00 95.62 75 VAL A C 1
ATOM 556 O O . VAL A 1 75 ? -3.862 -0.485 4.444 1.00 95.62 75 VAL A O 1
ATOM 559 N N . ALA A 1 76 ? -3.837 1.326 5.773 1.00 97.19 76 ALA A N 1
ATOM 560 C CA . ALA A 1 76 ? -3.183 2.197 4.799 1.00 97.19 76 ALA A CA 1
ATOM 561 C C . ALA A 1 76 ? -1.784 1.681 4.417 1.00 97.19 76 ALA A C 1
ATOM 563 O O . ALA A 1 76 ? -1.440 1.655 3.241 1.00 97.19 76 ALA A O 1
ATOM 564 N N . ARG A 1 77 ? -0.994 1.188 5.381 1.00 97.50 77 ARG A N 1
ATOM 565 C CA . ARG A 1 77 ? 0.315 0.580 5.092 1.00 97.50 77 ARG A CA 1
ATOM 566 C C . ARG A 1 77 ? 0.194 -0.681 4.245 1.00 97.50 77 ARG A C 1
ATOM 568 O O . ARG A 1 77 ? 0.933 -0.822 3.283 1.00 97.50 77 ARG A O 1
ATOM 575 N N . ILE A 1 78 ? -0.751 -1.568 4.552 1.00 96.31 78 ILE A N 1
ATOM 576 C CA . ILE A 1 78 ? -1.000 -2.757 3.722 1.00 96.31 78 ILE A CA 1
ATOM 577 C C . ILE A 1 78 ? -1.359 -2.335 2.296 1.00 96.31 78 ILE A C 1
ATOM 579 O O . ILE A 1 78 ? -0.835 -2.906 1.344 1.00 96.31 78 ILE A O 1
ATOM 583 N N . ALA A 1 79 ? -2.208 -1.317 2.141 1.00 96.75 79 ALA A N 1
ATOM 584 C CA . ALA A 1 79 ? -2.571 -0.795 0.830 1.00 96.75 79 ALA A CA 1
ATOM 585 C C . ALA A 1 79 ? -1.361 -0.252 0.056 1.00 96.75 79 ALA A C 1
ATOM 587 O O . ALA A 1 79 ? -1.216 -0.572 -1.123 1.00 96.75 79 ALA A O 1
ATOM 588 N N . HIS A 1 80 ? -0.470 0.486 0.723 1.00 97.44 80 HIS A N 1
ATOM 589 C CA . HIS A 1 80 ? 0.779 0.977 0.141 1.00 97.44 80 HIS A CA 1
ATOM 590 C C . HIS A 1 80 ? 1.657 -0.171 -0.379 1.00 97.44 80 HIS A C 1
ATOM 592 O O . HIS A 1 80 ? 2.053 -0.194 -1.545 1.00 97.44 80 HIS A O 1
ATOM 598 N N . GLU A 1 81 ? 1.905 -1.181 0.460 1.00 96.94 81 GLU A N 1
ATOM 599 C CA . GLU A 1 81 ? 2.711 -2.343 0.077 1.00 96.94 81 GLU A CA 1
ATOM 600 C C . GLU A 1 81 ? 2.075 -3.110 -1.099 1.00 96.94 81 GLU A C 1
ATOM 602 O O . GLU A 1 81 ? 2.759 -3.484 -2.055 1.00 96.94 81 GLU A O 1
ATOM 607 N N . LEU A 1 82 ? 0.749 -3.286 -1.089 1.00 96.69 82 LEU A N 1
ATOM 608 C CA . LEU A 1 82 ? 0.015 -3.945 -2.172 1.00 96.69 82 LEU A CA 1
ATOM 609 C C . LEU A 1 82 ? 0.020 -3.144 -3.483 1.00 96.69 82 LEU A C 1
ATOM 611 O O . LEU A 1 82 ? 0.099 -3.753 -4.552 1.00 96.69 82 LEU A O 1
ATOM 615 N N . ALA A 1 83 ? -0.019 -1.811 -3.429 1.00 96.38 83 ALA A N 1
ATOM 616 C CA . ALA A 1 83 ? 0.106 -0.963 -4.615 1.00 96.38 83 ALA A CA 1
ATOM 617 C C . ALA A 1 83 ? 1.482 -1.143 -5.278 1.00 96.38 83 ALA A C 1
ATOM 619 O O . ALA A 1 83 ? 1.580 -1.301 -6.499 1.00 96.38 83 ALA A O 1
ATOM 620 N N . ILE A 1 84 ? 2.547 -1.223 -4.471 1.00 96.44 84 ILE A N 1
ATOM 621 C CA . ILE A 1 84 ? 3.897 -1.533 -4.962 1.00 96.44 84 ILE A CA 1
ATOM 622 C C . ILE A 1 84 ? 3.936 -2.938 -5.573 1.00 96.44 84 ILE A C 1
ATOM 624 O O . ILE A 1 84 ? 4.456 -3.113 -6.675 1.00 96.44 84 ILE A O 1
ATOM 628 N N . VAL A 1 85 ? 3.345 -3.941 -4.919 1.00 96.69 85 VAL A N 1
ATOM 629 C CA . VAL A 1 85 ? 3.254 -5.310 -5.456 1.00 96.69 85 VAL A CA 1
ATOM 630 C C . VAL A 1 85 ? 2.534 -5.346 -6.808 1.00 96.69 85 VAL A C 1
ATOM 632 O O . VAL A 1 85 ? 3.022 -5.981 -7.750 1.00 96.69 85 VAL A O 1
ATOM 635 N N . ALA A 1 86 ? 1.402 -4.652 -6.938 1.00 96.00 86 ALA A N 1
ATOM 636 C CA . ALA A 1 86 ? 0.649 -4.569 -8.186 1.00 96.00 86 ALA A CA 1
ATOM 637 C C . ALA A 1 86 ? 1.502 -3.970 -9.314 1.00 96.00 86 ALA A C 1
ATOM 639 O O . ALA A 1 86 ? 1.571 -4.530 -10.414 1.00 96.00 86 ALA A O 1
ATOM 640 N N . GLN A 1 87 ? 2.227 -2.885 -9.032 1.00 96.81 87 GLN A N 1
ATOM 641 C CA . GLN A 1 87 ? 3.127 -2.276 -10.005 1.00 96.81 87 GLN A CA 1
ATOM 642 C C . GLN A 1 87 ? 4.330 -3.172 -10.343 1.00 96.81 87 GLN A C 1
ATOM 644 O O . GLN A 1 87 ? 4.690 -3.292 -11.516 1.00 96.81 87 GLN A O 1
ATOM 649 N N . ALA A 1 88 ? 4.924 -3.858 -9.363 1.00 96.62 88 ALA A N 1
ATOM 650 C CA . ALA A 1 88 ? 6.031 -4.783 -9.600 1.00 96.62 88 ALA A CA 1
ATOM 651 C C . ALA A 1 88 ? 5.617 -5.930 -10.536 1.00 96.62 88 ALA A C 1
ATOM 653 O O . ALA A 1 88 ? 6.349 -6.267 -11.468 1.00 96.62 88 ALA A O 1
ATOM 654 N N . LYS A 1 89 ? 4.408 -6.483 -10.362 1.00 95.50 89 LYS A N 1
ATOM 655 C CA . LYS A 1 89 ? 3.834 -7.468 -11.295 1.00 95.50 89 LYS A CA 1
ATOM 656 C C . LYS A 1 89 ? 3.707 -6.906 -12.713 1.00 95.50 89 LYS A C 1
ATOM 658 O O . LYS A 1 89 ? 4.049 -7.602 -13.669 1.00 95.50 89 LYS A O 1
ATOM 663 N N . ARG A 1 90 ? 3.247 -5.655 -12.869 1.00 95.81 90 ARG A N 1
ATOM 664 C CA . ARG A 1 90 ? 3.159 -4.991 -14.185 1.00 95.81 90 ARG A CA 1
ATOM 665 C C . ARG A 1 90 ? 4.534 -4.906 -14.854 1.00 95.81 90 ARG A C 1
ATOM 667 O O . ARG A 1 90 ? 4.659 -5.299 -16.010 1.00 95.81 90 ARG A O 1
ATOM 674 N N . TYR A 1 91 ? 5.568 -4.506 -14.119 1.00 96.62 91 TYR A N 1
ATOM 675 C CA . TYR A 1 91 ? 6.940 -4.454 -14.634 1.00 96.62 91 TYR A CA 1
ATOM 676 C C . TYR A 1 91 ? 7.532 -5.824 -14.977 1.00 96.62 91 TYR A C 1
ATOM 678 O O . TYR A 1 91 ? 8.165 -5.957 -16.023 1.00 96.62 91 TYR A O 1
ATOM 686 N N . LEU A 1 92 ? 7.285 -6.859 -14.169 1.00 95.62 92 LEU A N 1
ATOM 687 C CA . LEU A 1 92 ? 7.721 -8.225 -14.487 1.00 95.62 92 LEU A CA 1
ATOM 688 C C . LEU A 1 92 ? 7.117 -8.718 -15.807 1.00 95.62 92 LEU A C 1
ATOM 690 O O . LEU A 1 92 ? 7.812 -9.336 -16.610 1.00 95.62 92 LEU A O 1
ATOM 694 N N . ARG A 1 93 ? 5.846 -8.391 -16.080 1.00 94.69 93 ARG A N 1
ATOM 695 C CA . ARG A 1 93 ? 5.199 -8.705 -17.369 1.00 94.69 93 ARG A CA 1
ATOM 696 C C . ARG A 1 93 ? 5.807 -7.953 -18.550 1.00 94.69 93 ARG A C 1
ATOM 698 O O . ARG A 1 93 ? 5.734 -8.437 -19.672 1.00 94.69 93 ARG A O 1
ATOM 705 N N . MET A 1 94 ? 6.424 -6.802 -18.299 1.00 95.75 94 MET A N 1
ATOM 706 C CA . MET A 1 94 ? 7.185 -6.048 -19.298 1.00 95.75 94 MET A CA 1
ATOM 707 C C . MET A 1 94 ? 8.617 -6.583 -19.481 1.00 95.75 94 MET A C 1
ATOM 709 O O . MET A 1 94 ? 9.370 -6.028 -20.277 1.00 95.75 94 MET A O 1
ATOM 713 N N . GLY A 1 95 ? 9.007 -7.638 -18.755 1.00 96.25 95 GLY A N 1
AT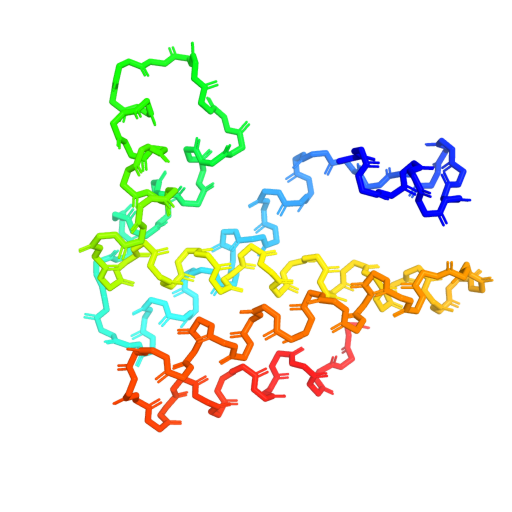OM 714 C CA . GLY A 1 95 ? 10.347 -8.226 -18.811 1.00 96.25 95 GLY A CA 1
ATOM 715 C C . GLY A 1 95 ? 11.393 -7.502 -17.959 1.00 96.25 95 GLY A C 1
ATOM 716 O O . GLY A 1 95 ? 12.583 -7.755 -18.123 1.00 96.25 95 GLY A O 1
ATOM 717 N N . LEU A 1 96 ? 10.975 -6.604 -17.060 1.00 96.75 96 LEU A N 1
ATOM 718 C CA . LEU A 1 96 ? 11.881 -5.904 -16.149 1.00 96.75 96 LEU A CA 1
ATOM 719 C C . LEU A 1 96 ? 12.157 -6.755 -14.905 1.00 96.75 96 LEU A C 1
ATOM 721 O O . LEU A 1 96 ? 11.233 -7.314 -14.311 1.00 96.75 96 LEU A O 1
ATOM 725 N N . ASP A 1 97 ? 13.415 -6.810 -14.471 1.00 95.75 97 ASP A N 1
ATOM 726 C CA . ASP A 1 97 ? 13.816 -7.582 -13.293 1.00 95.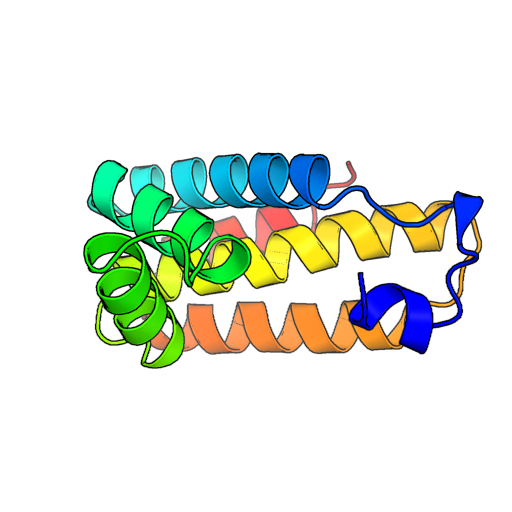75 97 ASP A CA 1
ATOM 727 C C . ASP A 1 97 ? 13.592 -6.801 -11.990 1.00 95.75 97 ASP A C 1
ATOM 729 O O . ASP A 1 97 ? 14.484 -6.151 -11.452 1.00 95.75 97 ASP A O 1
ATOM 733 N N . VAL A 1 98 ? 12.362 -6.865 -11.479 1.00 96.88 98 VAL A N 1
ATOM 734 C CA . VAL A 1 98 ? 11.975 -6.269 -10.188 1.00 96.88 98 VAL A CA 1
ATOM 735 C C . VAL A 1 98 ? 11.522 -7.322 -9.174 1.00 96.88 98 VAL A C 1
ATOM 737 O O . VAL A 1 98 ? 10.802 -7.011 -8.224 1.00 96.88 98 VAL A O 1
ATOM 740 N N . ARG A 1 99 ? 11.927 -8.587 -9.354 1.00 95.38 99 ARG A N 1
ATOM 741 C CA . ARG A 1 99 ? 11.452 -9.712 -8.527 1.00 95.38 99 ARG A CA 1
ATOM 742 C C . ARG A 1 99 ? 11.764 -9.521 -7.046 1.00 95.38 99 ARG A C 1
ATOM 744 O O . ARG A 1 99 ? 10.901 -9.751 -6.208 1.00 95.38 99 ARG A O 1
ATOM 751 N N . ARG A 1 100 ? 12.959 -9.021 -6.730 1.00 96.25 100 ARG A N 1
ATOM 752 C CA . ARG A 1 100 ? 13.351 -8.729 -5.346 1.00 96.25 100 ARG A CA 1
ATOM 753 C C . ARG A 1 100 ? 12.439 -7.686 -4.692 1.00 96.25 100 ARG A C 1
ATOM 755 O O . ARG A 1 100 ? 12.094 -7.834 -3.527 1.00 96.25 100 ARG A O 1
ATOM 762 N N . ILE A 1 101 ? 12.042 -6.654 -5.441 1.00 96.25 101 ILE A N 1
ATOM 763 C CA . ILE A 1 101 ? 11.114 -5.625 -4.951 1.00 96.25 101 ILE A CA 1
ATOM 764 C C . ILE A 1 101 ? 9.743 -6.259 -4.708 1.00 96.25 101 ILE A C 1
ATOM 766 O O . ILE A 1 101 ? 9.158 -6.060 -3.649 1.00 96.25 101 ILE A O 1
ATOM 770 N N . LEU A 1 102 ? 9.252 -7.072 -5.648 1.00 95.56 102 LEU A N 1
ATOM 771 C CA . LEU A 1 102 ? 8.005 -7.812 -5.455 1.00 95.56 102 LEU A CA 1
ATOM 772 C C . LEU A 1 102 ? 8.038 -8.623 -4.148 1.00 95.56 102 LEU A C 1
ATOM 774 O O . LEU A 1 102 ? 7.151 -8.466 -3.319 1.00 95.56 102 LEU A O 1
ATOM 778 N N . GLU A 1 103 ? 9.057 -9.459 -3.953 1.00 95.25 103 GLU A N 1
ATOM 779 C CA . GLU A 1 103 ? 9.178 -10.339 -2.782 1.00 95.25 103 GLU A CA 1
ATOM 780 C C . GLU A 1 103 ? 9.266 -9.557 -1.464 1.00 95.25 103 GLU A C 1
ATOM 782 O O . GLU A 1 103 ? 8.579 -9.892 -0.498 1.00 95.25 103 GLU 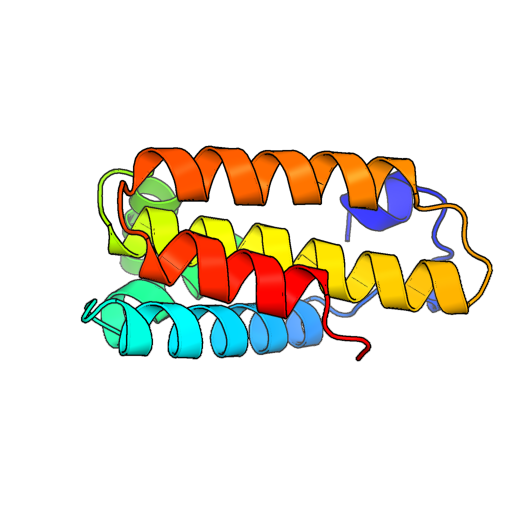A O 1
ATOM 787 N N . GLU A 1 104 ? 10.054 -8.479 -1.433 1.00 96.44 104 GLU A N 1
ATOM 788 C CA . GLU A 1 104 ? 10.192 -7.614 -0.258 1.00 96.44 104 GLU A CA 1
ATOM 789 C C . GLU A 1 104 ? 8.849 -6.999 0.157 1.00 96.44 104 GLU A C 1
ATOM 791 O O . GLU A 1 104 ? 8.476 -7.038 1.331 1.00 96.44 104 GLU A O 1
ATOM 796 N N . HIS A 1 105 ? 8.110 -6.446 -0.803 1.00 96.19 105 HIS A N 1
ATOM 797 C CA . HIS A 1 105 ? 6.851 -5.758 -0.528 1.00 96.19 105 HIS A CA 1
ATOM 798 C C . HIS A 1 105 ? 5.692 -6.736 -0.263 1.00 96.19 105 HIS A C 1
ATOM 800 O O . HIS A 1 105 ? 4.817 -6.441 0.550 1.00 96.19 105 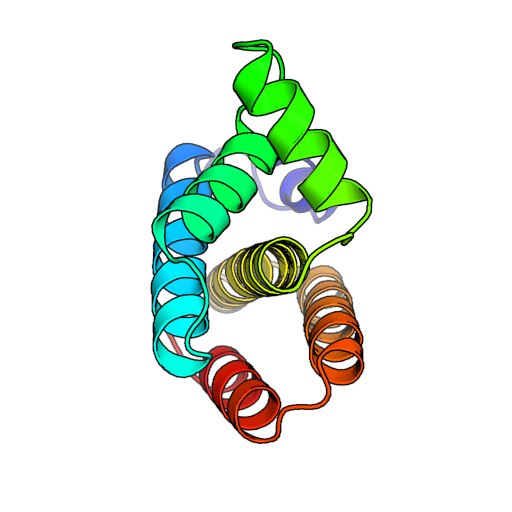HIS A O 1
ATOM 806 N N . VAL A 1 106 ? 5.725 -7.949 -0.834 1.00 95.19 106 VAL A N 1
ATOM 807 C CA . VAL A 1 106 ? 4.836 -9.048 -0.414 1.00 95.19 106 VAL A CA 1
ATOM 808 C C . VAL A 1 106 ? 5.060 -9.389 1.059 1.00 95.19 106 VAL A C 1
ATOM 810 O O . VAL A 1 106 ? 4.090 -9.482 1.809 1.00 95.19 106 VAL A O 1
ATOM 813 N N . SER A 1 107 ? 6.318 -9.543 1.488 1.00 94.38 107 SER A N 1
ATOM 814 C CA . SER A 1 107 ? 6.637 -9.847 2.889 1.00 94.38 107 SER A CA 1
ATOM 815 C C . SER A 1 107 ? 6.102 -8.768 3.829 1.00 94.38 107 SER A C 1
ATOM 817 O O . SER A 1 107 ? 5.406 -9.087 4.788 1.00 94.38 107 SER A O 1
ATOM 819 N N . LYS A 1 108 ? 6.341 -7.487 3.519 1.00 95.12 108 LYS A N 1
ATOM 820 C CA . LYS A 1 108 ? 5.859 -6.363 4.339 1.00 95.12 108 LYS A CA 1
ATOM 821 C C . LYS A 1 108 ? 4.335 -6.315 4.438 1.00 95.12 108 LYS A C 1
ATOM 823 O O . LYS A 1 108 ? 3.807 -6.093 5.526 1.00 95.12 108 LYS A O 1
ATOM 828 N N . ALA A 1 109 ? 3.625 -6.543 3.330 1.00 93.75 109 ALA A N 1
ATOM 829 C CA . ALA A 1 109 ? 2.164 -6.592 3.334 1.00 93.75 109 ALA A CA 1
ATOM 830 C C . ALA A 1 109 ? 1.639 -7.703 4.261 1.00 93.75 109 ALA A C 1
ATOM 832 O O . ALA A 1 109 ? 0.690 -7.485 5.017 1.00 93.75 109 ALA A O 1
ATOM 833 N N . LEU A 1 110 ? 2.271 -8.881 4.227 1.00 91.56 110 LEU A N 1
ATOM 834 C CA . LEU A 1 110 ? 1.921 -10.012 5.086 1.00 91.56 110 LEU A CA 1
ATOM 835 C C . LEU A 1 110 ? 2.244 -9.745 6.563 1.00 91.56 110 LEU A C 1
ATOM 837 O O . LEU A 1 110 ? 1.420 -10.062 7.420 1.00 91.56 110 LEU A O 1
ATOM 841 N N . ASP A 1 111 ? 3.385 -9.124 6.862 1.00 91.50 111 ASP A N 1
ATOM 842 C CA . ASP A 1 111 ? 3.782 -8.771 8.231 1.00 91.50 111 ASP A CA 1
ATOM 843 C C . ASP A 1 111 ? 2.795 -7.778 8.866 1.00 91.50 111 ASP A C 1
ATOM 845 O O . ASP A 1 111 ? 2.345 -7.965 10.002 1.00 91.50 111 ASP A O 1
ATOM 849 N N . GLU A 1 112 ? 2.390 -6.746 8.118 1.00 91.31 112 GLU A N 1
ATOM 850 C CA . GLU A 1 112 ? 1.367 -5.802 8.576 1.00 91.31 112 GLU A CA 1
ATOM 851 C C . GLU A 1 112 ? 0.002 -6.477 8.748 1.00 91.31 112 GLU A C 1
ATOM 853 O O . GLU A 1 112 ? -0.698 -6.223 9.733 1.00 91.31 112 GLU A O 1
ATOM 858 N N . ALA A 1 113 ? -0.368 -7.378 7.834 1.00 89.81 113 ALA A N 1
ATOM 859 C CA . ALA A 1 113 ? -1.623 -8.114 7.920 1.00 89.81 113 ALA A CA 1
ATOM 860 C C . ALA A 1 113 ? -1.681 -9.045 9.139 1.00 89.81 113 ALA A C 1
ATOM 862 O O . ALA A 1 113 ? -2.691 -9.086 9.850 1.00 89.81 113 ALA A O 1
ATOM 863 N N . ALA A 1 114 ? -0.584 -9.744 9.436 1.00 87.38 114 ALA A N 1
ATOM 864 C CA . ALA A 1 114 ? -0.474 -10.616 10.601 1.00 87.38 114 ALA A CA 1
ATOM 865 C C . ALA A 1 114 ? -0.668 -9.846 11.920 1.00 87.38 114 ALA A C 1
ATOM 867 O O . ALA A 1 114 ? -1.265 -10.364 12.868 1.00 87.38 114 ALA A O 1
ATOM 868 N N . ALA A 1 115 ? -0.235 -8.582 11.978 1.00 85.12 115 ALA A N 1
ATOM 869 C CA . ALA A 1 115 ? -0.375 -7.742 13.164 1.00 85.12 115 ALA A CA 1
ATOM 870 C C . ALA A 1 115 ? -1.824 -7.300 13.459 1.00 85.12 115 ALA A C 1
ATOM 872 O O . ALA A 1 115 ? -2.131 -6.934 14.595 1.00 85.12 115 ALA A O 1
ATOM 873 N N . VAL A 1 116 ? -2.726 -7.350 12.473 1.00 81.00 116 VAL A N 1
ATOM 874 C CA . VAL A 1 116 ? -4.129 -6.913 12.608 1.00 81.00 116 VAL A CA 1
ATOM 875 C C . VAL A 1 116 ? -5.057 -8.028 13.128 1.00 81.00 116 VAL A C 1
ATOM 877 O O . VAL A 1 116 ? -6.153 -7.730 13.599 1.00 81.00 116 VAL A O 1
ATOM 880 N N . LYS A 1 117 ? -4.619 -9.301 13.120 1.00 68.69 117 LYS A N 1
ATOM 881 C CA . LYS A 1 117 ? -5.358 -10.475 13.650 1.00 68.69 117 LYS A CA 1
ATOM 882 C C . LYS A 1 117 ? -6.820 -10.574 13.173 1.00 68.69 117 LYS A C 1
ATOM 884 O O . LYS A 1 117 ? -7.731 -10.776 13.975 1.00 68.69 117 LYS A O 1
ATOM 889 N N . LYS A 1 118 ? -7.055 -10.424 11.868 1.00 68.81 118 LYS A N 1
ATOM 890 C CA . LYS A 1 118 ? -8.372 -10.627 11.245 1.00 68.81 118 LYS A CA 1
ATOM 891 C C . LYS A 1 118 ? -8.241 -11.569 10.051 1.00 68.81 118 LYS A C 1
ATOM 893 O O . LYS A 1 118 ? -7.562 -11.230 9.087 1.00 68.81 118 LYS A O 1
ATOM 898 N N . ASP A 1 119 ? -8.943 -12.698 10.082 1.00 73.19 119 ASP A N 1
ATOM 899 C CA . ASP A 1 119 ? -8.923 -13.703 9.003 1.00 73.19 119 ASP A CA 1
ATOM 900 C C . ASP A 1 119 ? -9.363 -13.115 7.651 1.00 73.19 119 ASP A C 1
ATOM 902 O O . ASP A 1 119 ? -8.800 -13.429 6.603 1.00 73.19 119 ASP A O 1
ATOM 906 N N . VAL A 1 120 ? -10.303 -12.164 7.688 1.00 72.50 120 VAL A N 1
ATOM 907 C CA . VAL A 1 120 ? -10.771 -11.403 6.518 1.00 72.50 120 VAL A CA 1
ATOM 908 C C . VAL A 1 120 ? -9.630 -10.641 5.835 1.00 72.50 120 VAL A C 1
ATOM 910 O O . VAL A 1 120 ? -9.580 -10.567 4.612 1.00 72.50 120 VAL A O 1
ATOM 913 N N . LEU A 1 121 ? -8.676 -10.101 6.599 1.00 76.06 121 LEU A N 1
ATOM 914 C CA . LEU A 1 121 ? -7.555 -9.353 6.033 1.00 76.06 121 LEU A CA 1
ATOM 915 C C . LEU A 1 121 ? -6.568 -10.272 5.312 1.00 76.06 121 LEU A C 1
ATOM 917 O O . LEU A 1 121 ? -6.097 -9.923 4.234 1.00 76.06 121 LEU A O 1
ATOM 921 N N . ALA A 1 122 ? -6.283 -11.447 5.876 1.00 75.88 122 ALA A N 1
ATOM 922 C CA . ALA A 1 122 ? -5.419 -12.432 5.232 1.00 75.88 122 ALA A CA 1
ATOM 923 C C . ALA A 1 122 ? -5.998 -12.872 3.878 1.00 75.88 122 ALA A C 1
ATOM 925 O O . ALA A 1 122 ? -5.265 -12.947 2.892 1.00 75.88 122 ALA A O 1
ATOM 926 N N . GLN A 1 123 ? -7.318 -13.074 3.814 1.00 77.44 123 GLN A N 1
ATOM 927 C CA . GLN A 1 123 ? -8.021 -13.403 2.576 1.00 77.44 123 GLN A CA 1
ATOM 928 C C . GLN A 1 123 ? -7.922 -12.275 1.535 1.00 77.44 123 GLN A C 1
ATOM 930 O O . GLN A 1 123 ? -7.556 -12.528 0.391 1.00 77.44 123 GLN A O 1
ATOM 935 N N . LEU A 1 124 ? -8.168 -11.021 1.926 1.00 77.88 124 LEU A N 1
ATOM 936 C CA . LEU A 1 124 ? -8.094 -9.874 1.009 1.00 77.88 124 LEU A CA 1
ATOM 937 C C . LEU A 1 124 ? -6.676 -9.612 0.500 1.00 77.88 124 LEU A C 1
ATOM 939 O O . LEU A 1 124 ? -6.482 -9.306 -0.676 1.00 77.88 124 LEU A O 1
ATOM 943 N N . VAL A 1 125 ? -5.675 -9.754 1.373 1.00 80.88 125 VAL A N 1
ATOM 944 C CA . VAL A 1 125 ? -4.267 -9.675 0.975 1.00 80.88 125 VAL A CA 1
ATOM 945 C C . VAL A 1 125 ? -3.960 -10.802 -0.002 1.00 80.88 125 VAL A C 1
ATOM 947 O O . VAL A 1 125 ? -3.414 -10.540 -1.067 1.00 80.88 125 VAL A O 1
ATOM 950 N N . HIS A 1 126 ? -4.377 -12.036 0.283 1.00 82.81 126 HIS A N 1
ATOM 951 C CA . HIS A 1 126 ? -4.182 -13.153 -0.635 1.00 82.81 126 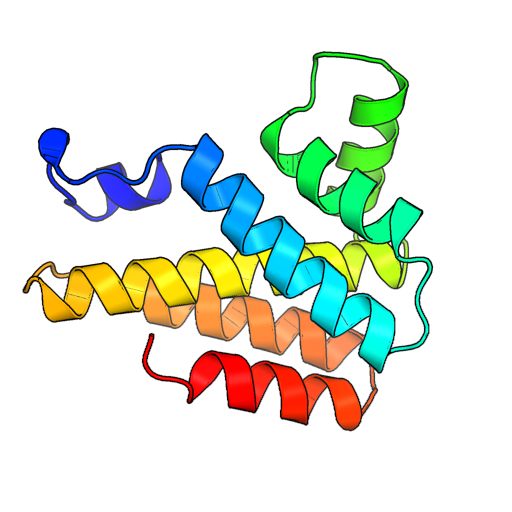HIS A CA 1
ATOM 952 C C . HIS A 1 126 ? -4.843 -12.918 -2.004 1.00 82.81 126 HIS A C 1
ATOM 954 O O . HIS A 1 126 ? -4.226 -13.195 -3.031 1.00 82.81 126 HIS A O 1
ATOM 960 N N . GLU A 1 127 ? -6.049 -12.351 -2.049 1.00 81.56 127 GLU A N 1
ATOM 961 C CA . GLU A 1 127 ? -6.732 -11.971 -3.292 1.00 81.56 127 GLU A CA 1
ATOM 962 C C . GLU A 1 127 ? -5.983 -10.872 -4.057 1.00 81.56 127 GLU A C 1
ATOM 964 O O . GLU A 1 127 ? -5.798 -10.978 -5.271 1.00 81.56 127 GLU A O 1
ATOM 969 N N . ALA A 1 128 ? -5.483 -9.840 -3.377 1.00 77.88 128 ALA A N 1
ATOM 970 C CA . ALA A 1 128 ? -4.652 -8.803 -3.995 1.00 77.88 128 ALA A CA 1
ATOM 971 C C . ALA A 1 128 ? -3.315 -9.370 -4.525 1.00 77.88 128 ALA A C 1
ATOM 973 O O . ALA A 1 128 ? -2.820 -8.996 -5.593 1.00 77.88 128 ALA A O 1
ATOM 974 N N . LEU A 1 129 ? -2.742 -10.340 -3.813 1.00 82.50 129 LEU A N 1
ATOM 975 C CA . LEU A 1 129 ? -1.524 -11.039 -4.217 1.00 82.50 129 LEU A CA 1
ATOM 976 C C . LEU A 1 129 ? -1.756 -12.058 -5.338 1.00 82.50 129 LEU A C 1
ATOM 978 O O . LEU A 1 129 ? -0.845 -12.287 -6.132 1.00 82.50 129 LEU A O 1
ATOM 982 N N . SER A 1 130 ? -2.956 -12.615 -5.465 1.00 80.31 130 SER A N 1
ATOM 983 C CA . SER A 1 130 ? -3.284 -13.634 -6.473 1.00 80.31 130 SER A CA 1
ATOM 984 C C . SER A 1 130 ? -3.956 -13.057 -7.715 1.00 80.31 130 SER A C 1
ATOM 986 O O . SER A 1 130 ? -3.927 -13.674 -8.779 1.00 80.31 130 SER A O 1
ATOM 988 N N . SER A 1 131 ? -4.537 -11.862 -7.613 1.00 67.31 131 SER A N 1
ATOM 989 C CA . SER A 1 131 ? -5.109 -11.168 -8.761 1.00 67.31 131 SER A CA 1
ATOM 990 C C . SER A 1 131 ? -4.016 -10.817 -9.771 1.00 67.31 131 SER A C 1
ATOM 992 O O . SER A 1 131 ? -2.947 -10.282 -9.443 1.00 67.31 131 SER A O 1
ATOM 994 N N . ASN A 1 132 ? -4.296 -11.163 -11.026 1.00 51.47 132 ASN A N 1
ATOM 995 C CA . ASN A 1 132 ? -3.601 -10.610 -12.174 1.00 51.47 132 ASN A CA 1
ATOM 996 C C . ASN A 1 132 ? -4.292 -9.286 -12.529 1.00 51.47 132 ASN A C 1
ATOM 998 O O . ASN A 1 132 ? -5.495 -9.322 -12.783 1.00 51.47 132 ASN A O 1
ATOM 1002 N N . PRO A 1 133 ? -3.575 -8.147 -12.541 1.00 50.38 133 PRO A N 1
ATOM 1003 C CA . PRO A 1 133 ? -4.107 -6.918 -13.118 1.00 50.38 133 PRO A CA 1
ATOM 1004 C C . PRO A 1 133 ? -4.301 -7.055 -14.626 1.00 50.38 133 PRO A C 1
ATOM 1006 O O . PRO A 1 133 ? -3.413 -7.677 -15.260 1.00 50.38 133 PRO A O 1
#

Secondary structure (DSSP, 8-state):
-HHHHHTT--GGGPPPHHHHHHHHHHHHHHHHHHHT--HHHHHHHHHHHHHTTS-HHHHHHHHHHHHT-SHHHHHHHHHHHHHHHHHHHHHHHTT---HHHHHHHHHHHHHHHHHH--HHHHHHHHHHHH---

pLDDT: mean 91.19, std 8.57, range [50.38, 97.94]

Foldseek 3Di:
DVLCVVLVNDPVRDDDLVNLLVQLLVQLQVLCVLVVHDSVLLNLLLCLCSPPPPDPSSVVSNVCLVVVVDPSSLSSLLSNLLSQLLVLLVVVVVVRPPVVSNVVSLVSSVVSQVVNPDPSSVVSSVCSNPDDD

Sequence (133 aa):
NRVWLGGGVPPPLLEALSAHVVEEALIALRLAEALGCDVGKTLLLALAHELGGTSQSLERARREFKEAASLEARVARIAHELAIVAQAKRYLRMGLDVRRILEEHVSKALDEAAAVKKDVLAQLVHEALSSNP